Protein AF-A0A0G1KEV3-F1 (afdb_monomer)

Radius of gyration: 29.58 Å; Cα contacts (8 Å, |Δi|>4): 268; chains: 1; bounding box: 40×93×71 Å

Solvent-accessible surface area (backbone atoms only — not comparable to full-atom values): 9506 Å² total; per-residue (Å²): 129,62,73,68,62,56,50,53,54,51,51,53,51,52,52,51,50,51,53,51,48,50,54,51,54,62,72,66,55,84,77,68,87,72,76,84,70,83,81,76,85,65,84,83,67,69,76,86,48,54,23,81,86,68,46,77,42,54,76,57,41,55,62,49,44,24,33,27,72,41,76,58,92,55,30,36,31,28,44,27,47,28,93,73,39,72,24,77,51,74,42,68,34,41,35,36,45,54,97,76,34,45,34,39,36,48,44,76,46,81,47,92,54,99,83,52,72,68,48,76,45,76,45,85,76,46,58,78,88,68,65,54,66,70,42,42,31,40,39,29,41,66,55,76,39,51,55,86,72,61,58,60,51,47,36,36,31,38,36,42,58,65,131

Foldseek 3Di:
DPPVVVVVVVVVVVVVCVVVVVVVVVVPPPPDDDDDDPCPDDPPPPPQDAFPVRHGQDQWDFKFKFFFADQDDQWTWTFGQSVRDSDNGTAIAIEGHDPQEFEWEWDFDPDPDDDDDTDTDIPRDDDSVVDDGGWIKMFGFPDTDRPPPHRYTYGNYIYTDDD

Structure (mmCIF, N/CA/C/O backbone):
data_AF-A0A0G1KEV3-F1
#
_entry.id   AF-A0A0G1KEV3-F1
#
loop_
_atom_site.group_PDB
_atom_site.id
_atom_site.type_symbol
_atom_site.label_atom_id
_atom_site.label_alt_id
_atom_site.label_comp_id
_atom_site.label_asym_id
_atom_site.label_entity_id
_atom_site.label_seq_id
_atom_site.pdbx_PDB_ins_code
_atom_site.Cartn_x
_atom_site.Cartn_y
_atom_site.Cartn_z
_atom_site.occupancy
_atom_site.B_iso_or_equiv
_atom_site.auth_seq_id
_atom_site.auth_comp_id
_atom_site.auth_asym_id
_atom_site.auth_atom_id
_atom_site.pdbx_PDB_model_num
ATOM 1 N N . MET A 1 1 ? -24.199 62.504 -23.467 1.00 54.03 1 MET A N 1
ATOM 2 C CA . MET A 1 1 ? -22.773 62.180 -23.712 1.00 54.03 1 MET A CA 1
ATOM 3 C C . MET A 1 1 ? -22.307 62.889 -24.979 1.00 54.03 1 MET A C 1
ATOM 5 O O . MET A 1 1 ? -23.025 62.862 -25.971 1.00 54.03 1 MET A O 1
ATOM 9 N N . LYS A 1 2 ? -21.168 63.598 -24.941 1.00 59.25 2 LYS A N 1
ATOM 10 C CA . LYS A 1 2 ? -20.648 64.366 -26.092 1.00 59.25 2 LYS A CA 1
ATOM 11 C C . LYS A 1 2 ? -20.375 63.391 -27.248 1.00 59.25 2 LYS A C 1
ATOM 13 O O . LYS A 1 2 ? -19.719 62.385 -27.009 1.00 59.25 2 LYS A O 1
ATOM 18 N N . LYS A 1 3 ? -20.839 63.676 -28.476 1.00 56.50 3 LYS A N 1
ATOM 19 C CA . LYS A 1 3 ? -20.746 62.782 -29.661 1.00 56.50 3 LYS A CA 1
ATOM 20 C C . LYS A 1 3 ? -19.361 62.125 -29.849 1.00 56.50 3 LYS A C 1
ATOM 22 O O . LYS A 1 3 ? -19.277 60.981 -30.269 1.00 56.50 3 LYS A O 1
ATOM 27 N N . LYS A 1 4 ? -18.287 62.815 -29.447 1.00 59.91 4 LYS A N 1
ATOM 28 C CA . LYS A 1 4 ? -16.899 62.318 -29.463 1.00 59.91 4 LYS A CA 1
ATOM 29 C C . LYS A 1 4 ? -16.650 61.117 -28.530 1.00 59.91 4 LYS A C 1
ATOM 31 O O . LYS A 1 4 ? -15.936 60.203 -28.913 1.00 59.91 4 LYS A O 1
ATOM 36 N N . ALA A 1 5 ? -17.262 61.085 -27.345 1.00 65.25 5 ALA A N 1
ATOM 37 C CA . ALA A 1 5 ? -17.121 59.980 -26.391 1.00 65.25 5 ALA A CA 1
ATOM 38 C C . ALA A 1 5 ? -17.844 58.708 -26.865 1.00 65.25 5 ALA A C 1
ATOM 40 O O . ALA A 1 5 ? -17.345 57.608 -26.659 1.00 65.25 5 ALA A O 1
ATOM 41 N N . LEU A 1 6 ? -18.978 58.869 -27.558 1.00 66.88 6 LEU A N 1
ATOM 42 C CA . LEU A 1 6 ? -19.709 57.752 -28.162 1.00 66.88 6 LEU A CA 1
ATOM 43 C C . LEU A 1 6 ? -18.885 57.091 -29.277 1.00 66.88 6 LEU A C 1
ATOM 45 O O . LEU A 1 6 ? -18.820 55.871 -29.339 1.00 66.88 6 LEU A O 1
ATOM 49 N N . ILE A 1 7 ? -18.216 57.894 -30.112 1.00 74.31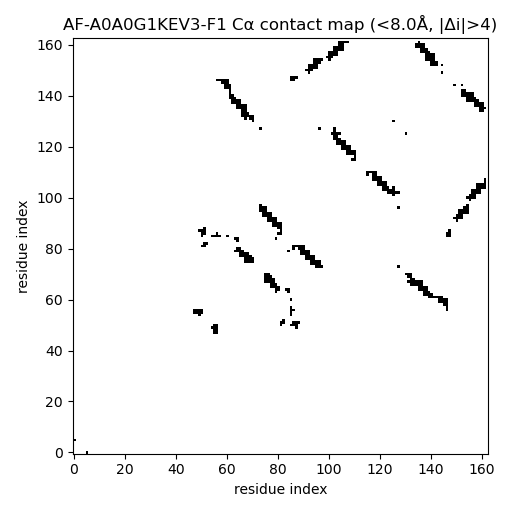 7 ILE A N 1
ATOM 50 C CA . ILE A 1 7 ? -17.369 57.399 -31.208 1.00 74.31 7 ILE A CA 1
ATOM 51 C C . ILE A 1 7 ? -16.167 56.620 -30.663 1.00 74.31 7 ILE A C 1
ATOM 53 O O . ILE A 1 7 ? -15.892 55.526 -31.140 1.00 74.31 7 ILE A O 1
ATOM 57 N N . ILE A 1 8 ? -15.486 57.141 -29.636 1.00 71.50 8 ILE A N 1
ATOM 58 C CA . ILE A 1 8 ? -14.333 56.456 -29.026 1.00 71.50 8 ILE A CA 1
ATOM 59 C C . ILE A 1 8 ? -14.760 55.109 -28.432 1.00 71.50 8 ILE A C 1
ATOM 61 O O . ILE A 1 8 ? -14.097 54.101 -28.657 1.00 71.50 8 ILE A O 1
ATOM 65 N N . PHE A 1 9 ? -15.897 55.070 -27.733 1.00 73.06 9 PHE A N 1
ATOM 66 C CA . PHE A 1 9 ? -16.424 53.833 -27.161 1.00 73.06 9 PHE A CA 1
ATOM 67 C C . PHE A 1 9 ? -16.763 52.789 -28.240 1.00 73.06 9 PHE A C 1
ATOM 69 O O . PHE A 1 9 ? -16.444 51.612 -28.090 1.00 73.06 9 PHE A O 1
ATOM 76 N N . LEU A 1 10 ? -17.330 53.230 -29.368 1.00 76.00 10 LEU A N 1
ATOM 77 C CA . LEU A 1 10 ? -17.658 52.366 -30.506 1.00 76.00 10 LEU A CA 1
ATOM 78 C C . LEU A 1 10 ? -16.404 51.790 -31.179 1.00 76.00 10 LEU A C 1
ATOM 80 O O . LEU A 1 10 ? -16.370 50.605 -31.498 1.00 76.00 10 LEU A O 1
ATOM 84 N N . VAL A 1 11 ? -15.351 52.599 -31.336 1.00 77.88 11 VAL A N 1
ATOM 85 C CA . VAL A 1 11 ? -14.069 52.143 -31.899 1.00 77.88 11 VAL A CA 1
ATOM 86 C C . VAL A 1 11 ? -13.414 51.095 -30.996 1.00 77.88 11 VAL A C 1
ATOM 88 O O . VAL A 1 11 ? -12.945 50.077 -31.496 1.00 77.88 11 VAL A O 1
ATOM 91 N N . VAL A 1 12 ? -13.431 51.287 -29.672 1.00 76.44 12 VAL A N 1
ATOM 92 C CA . VAL A 1 12 ? -12.856 50.318 -28.721 1.00 76.44 12 VAL A CA 1
ATOM 93 C C . VAL A 1 12 ? -13.586 48.972 -28.777 1.00 76.44 12 VAL A C 1
ATOM 95 O O . VAL A 1 12 ? -12.935 47.929 -28.789 1.00 76.44 12 VAL A O 1
ATOM 98 N N . ILE A 1 13 ? -14.919 48.977 -28.886 1.00 78.50 13 ILE A N 1
ATOM 99 C CA . ILE A 1 13 ? -15.708 47.745 -29.036 1.00 78.50 13 ILE A CA 1
ATOM 100 C C . ILE A 1 13 ? -15.380 47.034 -30.352 1.00 78.50 13 ILE A C 1
ATOM 102 O O . ILE A 1 13 ? -15.196 45.820 -30.355 1.00 78.50 13 ILE A O 1
ATOM 106 N N . ILE A 1 14 ? -15.256 47.769 -31.462 1.00 79.81 14 ILE A N 1
ATOM 107 C CA . ILE A 1 14 ? -14.910 47.179 -32.763 1.00 79.81 14 ILE A CA 1
ATOM 108 C C . ILE A 1 14 ? -13.513 46.546 -32.718 1.00 79.81 14 ILE A C 1
ATOM 110 O O . ILE A 1 14 ? -13.339 45.427 -33.190 1.00 79.81 14 ILE A O 1
ATOM 114 N N . VAL A 1 15 ? -12.531 47.207 -32.099 1.00 75.56 15 VAL A N 1
ATOM 115 C CA . VAL A 1 15 ? -11.176 46.651 -31.942 1.00 75.56 15 VAL A CA 1
ATOM 116 C C . VAL A 1 15 ? -11.187 45.405 -31.050 1.00 75.56 15 VAL A C 1
ATOM 118 O O . VAL A 1 15 ? -10.530 44.420 -31.383 1.00 75.56 15 VAL A O 1
ATOM 121 N N . ALA A 1 16 ? -11.971 45.396 -29.968 1.00 73.94 16 ALA A N 1
ATOM 122 C CA . ALA A 1 16 ? -12.118 44.226 -29.100 1.00 73.94 16 ALA A CA 1
ATOM 123 C C . ALA A 1 16 ? -12.805 43.045 -29.812 1.00 73.94 16 ALA A C 1
ATOM 125 O O . ALA A 1 16 ? -12.380 41.903 -29.646 1.00 73.94 16 ALA A O 1
ATOM 126 N N . LEU A 1 17 ? -13.817 43.308 -30.649 1.00 75.56 17 LEU A N 1
ATOM 127 C CA . LEU A 1 17 ? -14.491 42.287 -31.458 1.00 75.56 17 LEU A CA 1
ATOM 128 C C . LEU A 1 17 ? -13.590 41.740 -32.571 1.00 75.56 17 LEU A C 1
ATOM 130 O O . LEU A 1 17 ? -13.593 40.536 -32.811 1.00 75.56 17 LEU A O 1
ATOM 134 N N . LEU A 1 18 ? -12.782 42.587 -33.216 1.00 74.19 18 LEU A N 1
ATOM 135 C CA . LEU A 1 18 ? -11.813 42.152 -34.225 1.00 74.19 18 LEU A CA 1
ATOM 136 C C . LEU A 1 18 ? -10.676 41.331 -33.600 1.00 74.19 18 LEU A C 1
ATOM 138 O O . LEU A 1 18 ? -10.311 40.295 -34.147 1.00 74.19 18 LEU A O 1
ATOM 142 N N . ALA A 1 19 ? -10.154 41.738 -32.439 1.00 68.12 19 ALA A N 1
ATOM 143 C CA . ALA A 1 19 ? -9.123 40.987 -31.721 1.00 68.12 19 ALA A CA 1
ATOM 144 C C . ALA A 1 19 ? -9.655 39.651 -31.173 1.00 68.12 19 ALA A C 1
ATOM 146 O O . ALA A 1 19 ? -9.006 38.617 -31.331 1.00 68.12 19 ALA A O 1
ATOM 147 N N . GLY A 1 20 ? -10.859 39.650 -30.588 1.00 65.12 20 GLY A N 1
ATOM 148 C CA . GLY A 1 20 ? -11.528 38.439 -30.109 1.00 65.12 20 GLY A CA 1
ATOM 149 C C . GLY A 1 20 ? -11.893 37.480 -31.244 1.00 65.12 20 GLY A C 1
ATOM 150 O O . GLY A 1 20 ? -11.636 36.283 -31.142 1.00 65.12 20 GLY A O 1
ATOM 151 N N . GLY A 1 21 ? -12.407 38.008 -32.359 1.00 68.50 21 GLY A N 1
ATOM 152 C CA . GLY A 1 21 ? -12.711 37.235 -33.563 1.00 68.50 21 GLY A CA 1
ATOM 153 C C . GLY A 1 21 ? -11.463 36.650 -34.226 1.00 68.50 21 GLY A C 1
ATOM 154 O O . GLY A 1 21 ? -11.474 35.489 -34.624 1.00 68.50 21 GLY A O 1
ATOM 155 N N . TYR A 1 22 ? -10.359 37.402 -34.280 1.00 68.00 22 TYR A N 1
ATOM 156 C CA . TYR A 1 22 ? -9.085 36.907 -34.811 1.00 68.00 22 TYR A CA 1
ATOM 157 C C . TYR A 1 22 ? -8.481 35.804 -33.929 1.00 68.00 22 TYR A C 1
ATOM 159 O O . TYR A 1 22 ? -7.969 34.811 -34.446 1.00 68.00 22 TYR A O 1
ATOM 167 N N . TRP A 1 23 ? -8.584 35.930 -32.600 1.00 64.12 23 TRP A N 1
ATOM 168 C CA . TRP A 1 23 ? -8.097 34.908 -31.671 1.00 64.12 23 TRP A CA 1
ATOM 169 C C . TRP A 1 23 ? -8.937 33.622 -31.727 1.00 64.12 23 TRP A C 1
ATOM 171 O O . TRP A 1 23 ? -8.380 32.524 -31.713 1.00 64.12 23 TRP A O 1
ATOM 181 N N . PHE A 1 24 ? -10.260 33.751 -31.871 1.00 61.50 24 PHE A N 1
ATOM 182 C CA . PHE A 1 24 ? -11.177 32.621 -32.039 1.00 61.50 24 PHE A CA 1
ATOM 183 C C . PHE A 1 24 ? -10.970 31.911 -33.387 1.00 61.50 24 PHE A C 1
ATOM 185 O O . PHE A 1 24 ? -10.810 30.694 -33.424 1.00 61.50 24 PHE A O 1
ATOM 192 N N . TRP A 1 25 ? -10.843 32.666 -34.485 1.00 61.56 25 TRP A N 1
ATOM 193 C CA . TRP A 1 25 ? -10.597 32.101 -35.816 1.00 61.56 25 TRP A CA 1
ATOM 194 C C . TRP A 1 25 ? -9.220 31.433 -35.943 1.00 61.56 25 TRP A C 1
ATOM 196 O O . TRP A 1 25 ? -9.076 30.459 -36.677 1.00 61.56 25 TRP A O 1
ATOM 206 N N . TRP A 1 26 ? -8.199 31.905 -35.217 1.00 58.44 26 TRP A N 1
ATOM 207 C CA . TRP A 1 26 ? -6.898 31.229 -35.178 1.00 58.44 26 TRP A CA 1
ATOM 208 C C . TRP A 1 26 ? -6.930 29.923 -34.372 1.00 58.44 26 TRP A C 1
ATOM 210 O O . TRP A 1 26 ? -6.277 28.960 -34.768 1.00 58.44 26 TRP A O 1
ATOM 220 N N . ARG A 1 27 ? -7.724 29.854 -33.294 1.00 56.56 27 ARG A N 1
ATOM 221 C CA . ARG A 1 27 ? -7.907 28.627 -32.500 1.00 56.56 27 ARG A CA 1
ATOM 222 C C . ARG A 1 27 ? -8.647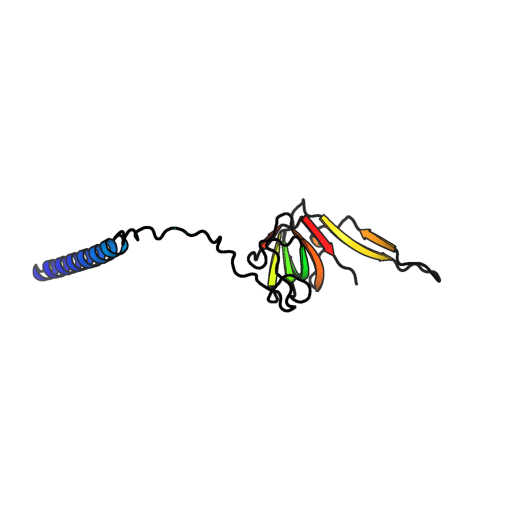 27.532 -33.272 1.00 56.56 27 ARG A C 1
ATOM 224 O O . ARG A 1 27 ? -8.379 26.357 -33.046 1.00 56.56 27 ARG A O 1
ATOM 231 N N . GLU A 1 28 ? -9.559 27.917 -34.161 1.00 55.69 28 GLU A N 1
ATOM 232 C CA . GLU A 1 28 ? -10.409 26.986 -34.911 1.00 55.69 28 GLU A CA 1
ATOM 233 C C . GLU A 1 28 ? -9.931 26.697 -36.335 1.00 55.69 28 GLU A C 1
ATOM 235 O O . GLU A 1 28 ? -10.636 26.007 -37.069 1.00 55.69 28 GLU A O 1
ATOM 240 N N . ARG A 1 29 ? -8.740 27.154 -36.757 1.00 54.31 29 ARG A N 1
ATOM 241 C CA . ARG A 1 29 ? -8.185 26.664 -38.025 1.00 54.31 29 ARG A CA 1
ATOM 242 C C . ARG A 1 29 ? -7.942 25.155 -37.892 1.00 54.31 29 ARG A C 1
ATOM 244 O O . ARG A 1 29 ? -7.077 24.771 -37.103 1.00 54.31 29 ARG A O 1
ATOM 251 N N . PRO A 1 30 ? -8.627 24.301 -38.675 1.00 53.38 30 PRO A N 1
ATOM 252 C CA . PRO A 1 30 ? -8.264 22.900 -38.803 1.00 53.38 30 PRO A CA 1
ATOM 253 C C . PRO A 1 30 ? -6.946 22.887 -39.576 1.00 53.38 30 PRO A C 1
ATOM 255 O O . PRO A 1 30 ? -6.902 22.998 -40.802 1.00 53.38 30 PRO A O 1
ATOM 258 N N . GLY A 1 31 ? -5.846 22.915 -38.833 1.00 49.19 31 GLY A N 1
ATOM 259 C CA . GLY A 1 31 ? -4.510 22.880 -39.391 1.00 49.19 31 GLY A CA 1
ATOM 260 C C . GLY A 1 31 ? -4.214 21.480 -39.902 1.00 49.19 31 GLY A C 1
ATOM 261 O O . GLY A 1 31 ? -3.888 20.612 -39.107 1.00 49.19 31 GLY A O 1
ATOM 262 N N . GLN A 1 32 ? -4.327 21.322 -41.222 1.00 47.56 32 GLN A N 1
ATOM 263 C CA . GLN A 1 32 ? -3.643 20.337 -42.065 1.00 47.56 32 GLN A CA 1
ATOM 264 C C . GLN A 1 32 ? -3.778 18.865 -41.655 1.00 47.56 32 GLN A C 1
ATOM 266 O O . GLN A 1 32 ? -3.035 18.353 -40.822 1.00 47.56 32 GLN A O 1
ATOM 271 N N . GLU A 1 33 ? -4.641 18.152 -42.383 1.00 49.97 33 GLU A N 1
ATOM 272 C CA . GLU A 1 33 ? -4.466 16.723 -42.641 1.00 49.97 33 GLU A CA 1
ATOM 273 C C . GLU A 1 33 ? -3.032 16.490 -43.144 1.00 49.97 33 GLU A C 1
ATOM 275 O O . GLU A 1 33 ? -2.675 16.839 -44.272 1.00 49.97 33 GLU A O 1
ATOM 280 N N . ALA A 1 34 ? -2.181 15.942 -42.278 1.00 50.94 34 ALA A N 1
ATOM 281 C CA . ALA A 1 34 ? -0.914 15.374 -42.694 1.00 50.94 34 ALA A CA 1
ATOM 282 C C . ALA A 1 34 ? -1.225 14.226 -43.664 1.00 50.94 34 ALA A C 1
ATOM 284 O O . ALA A 1 34 ? -1.997 13.326 -43.334 1.00 50.94 34 ALA A O 1
ATOM 285 N N . SER A 1 35 ? -0.652 14.261 -44.869 1.00 54.62 35 SER A N 1
ATOM 286 C CA . SER A 1 35 ? -0.726 13.130 -45.796 1.00 54.62 35 SER A CA 1
ATOM 287 C C . SER A 1 35 ? -0.275 11.844 -45.085 1.00 54.62 35 SER A C 1
ATOM 289 O O . SER A 1 35 ? 0.687 11.897 -44.312 1.00 54.62 35 SER A O 1
ATOM 291 N N . PRO A 1 36 ? -0.936 10.696 -45.319 1.00 46.69 36 PRO A N 1
ATOM 292 C CA . PRO A 1 36 ? -0.654 9.477 -44.578 1.00 46.69 36 PRO A CA 1
ATOM 293 C C . PRO A 1 36 ? 0.747 8.977 -44.936 1.00 46.69 36 PRO A C 1
ATOM 295 O O . PRO A 1 36 ? 0.991 8.473 -46.033 1.00 46.69 36 PRO A O 1
ATOM 298 N N . VAL A 1 37 ? 1.682 9.120 -43.998 1.00 58.41 37 VAL A N 1
ATOM 299 C CA . VAL A 1 37 ? 2.888 8.291 -43.972 1.00 58.41 37 VAL A CA 1
ATOM 300 C C . VAL A 1 37 ? 2.393 6.859 -43.756 1.00 58.41 37 VAL A C 1
ATOM 302 O O . VAL A 1 37 ? 1.579 6.661 -42.852 1.00 58.41 37 VAL A O 1
ATOM 305 N N . PRO A 1 38 ? 2.800 5.864 -44.566 1.00 48.31 38 PRO A N 1
ATOM 306 C CA . PRO A 1 38 ? 2.381 4.490 -44.336 1.00 48.31 38 PRO A CA 1
ATOM 307 C C . PRO A 1 38 ? 2.766 4.092 -42.910 1.00 48.31 38 PRO A C 1
ATOM 309 O O . PRO A 1 38 ? 3.938 4.138 -42.535 1.00 48.31 38 PRO A O 1
ATOM 312 N N . GLU A 1 39 ? 1.748 3.753 -42.122 1.00 58.69 39 GLU A N 1
ATOM 313 C CA . GLU A 1 39 ? 1.843 3.251 -40.758 1.00 58.69 39 GLU A CA 1
ATOM 314 C C . GLU A 1 39 ? 2.556 1.892 -40.803 1.00 58.69 39 GLU A C 1
ATOM 316 O O . GLU A 1 39 ? 1.947 0.826 -40.874 1.00 58.69 39 GLU A O 1
ATOM 321 N N . VAL A 1 40 ? 3.890 1.926 -40.844 1.00 55.38 40 VAL A N 1
ATOM 322 C CA . VAL A 1 40 ? 4.709 0.752 -40.559 1.00 55.38 40 VAL A CA 1
ATOM 323 C C . VAL A 1 40 ? 4.569 0.526 -39.066 1.00 55.38 40 VAL A C 1
ATOM 325 O O . VAL A 1 40 ? 5.163 1.231 -38.254 1.00 55.38 40 VAL A O 1
ATOM 328 N N . GLY A 1 41 ? 3.696 -0.421 -38.732 1.00 53.59 41 GLY A N 1
ATOM 329 C CA . GLY A 1 41 ? 3.347 -0.770 -37.371 1.00 53.59 41 GLY A CA 1
ATOM 330 C C . GLY A 1 41 ? 4.581 -0.966 -36.503 1.00 53.59 41 GLY A C 1
ATOM 331 O O . GLY A 1 41 ? 5.356 -1.903 -36.679 1.00 53.59 41 GLY A O 1
ATOM 332 N N . THR A 1 42 ? 4.697 -0.125 -35.490 1.00 51.66 42 THR A N 1
ATOM 333 C CA . THR A 1 42 ? 5.308 -0.528 -34.236 1.00 51.66 42 THR A CA 1
ATOM 334 C C . THR A 1 42 ? 4.284 -0.224 -33.161 1.00 51.66 42 THR A C 1
ATOM 336 O O . THR A 1 42 ? 3.934 0.948 -33.012 1.00 51.66 42 THR A O 1
ATOM 339 N N . PRO A 1 43 ? 3.774 -1.216 -32.406 1.00 48.56 43 PRO A N 1
ATOM 340 C CA . PRO A 1 43 ? 3.152 -0.882 -31.140 1.00 48.56 43 PRO A CA 1
ATOM 341 C C . PRO A 1 43 ? 4.228 -0.126 -30.367 1.00 48.56 43 PRO A C 1
ATOM 343 O O . PRO A 1 43 ? 5.292 -0.691 -30.093 1.00 48.56 43 PRO A O 1
ATOM 346 N N . GLU A 1 44 ? 3.996 1.161 -30.100 1.00 46.91 44 GLU A N 1
ATOM 347 C CA . GLU A 1 44 ? 4.840 1.964 -29.225 1.00 46.91 44 GLU A CA 1
ATOM 348 C C . GLU A 1 44 ? 4.739 1.330 -27.839 1.00 46.91 44 GLU A C 1
ATOM 350 O O . GLU A 1 44 ? 3.909 1.651 -26.989 1.00 46.91 44 GLU A O 1
ATOM 355 N N . THR A 1 45 ? 5.544 0.293 -27.662 1.00 53.94 45 THR A N 1
ATOM 356 C CA . THR A 1 45 ? 5.722 -0.411 -26.416 1.00 53.94 45 THR A CA 1
ATOM 357 C C . THR A 1 45 ? 6.495 0.591 -25.593 1.00 53.94 45 THR A C 1
ATOM 359 O O . THR A 1 45 ? 7.701 0.735 -25.791 1.00 53.94 45 THR A O 1
ATOM 362 N N . ALA A 1 46 ? 5.784 1.365 -24.765 1.00 55.72 46 ALA A N 1
ATOM 363 C CA . ALA A 1 46 ? 6.392 2.321 -23.849 1.00 55.72 46 ALA A CA 1
ATOM 364 C C . ALA A 1 46 ? 7.680 1.703 -23.277 1.00 55.72 46 ALA A C 1
ATOM 366 O O . ALA A 1 46 ? 7.643 0.525 -22.892 1.00 55.72 46 ALA A O 1
ATOM 367 N N . PRO A 1 47 ? 8.811 2.436 -23.269 1.00 57.59 47 PRO A N 1
ATOM 368 C CA . PRO A 1 47 ? 10.106 1.855 -22.953 1.00 57.59 47 PRO A CA 1
ATOM 369 C C . PRO A 1 47 ? 10.002 1.081 -21.644 1.00 57.59 47 PRO A C 1
ATOM 371 O O . PRO A 1 47 ? 9.441 1.585 -20.664 1.00 57.59 47 PRO A O 1
ATOM 374 N N . ALA A 1 48 ? 10.486 -0.165 -21.660 1.00 60.34 48 ALA A N 1
ATOM 375 C CA . ALA A 1 48 ? 10.464 -1.022 -20.486 1.00 60.34 48 ALA A CA 1
ATOM 376 C C . ALA A 1 48 ? 11.083 -0.248 -19.317 1.00 60.34 48 ALA A C 1
ATOM 378 O O . ALA A 1 48 ? 12.235 0.182 -19.384 1.00 60.34 48 ALA A O 1
ATOM 379 N N . ARG A 1 49 ? 10.286 -0.012 -18.274 1.00 72.12 49 ARG A N 1
ATOM 380 C CA . ARG A 1 49 ? 10.757 0.654 -17.062 1.00 72.12 49 ARG A CA 1
ATOM 381 C C . ARG A 1 49 ? 11.415 -0.393 -16.177 1.00 72.12 49 ARG A C 1
ATOM 383 O O . ARG A 1 49 ? 10.911 -1.510 -16.069 1.00 72.12 49 ARG A O 1
ATOM 390 N N . TYR A 1 50 ? 12.520 -0.024 -15.548 1.00 79.25 50 TYR A N 1
ATOM 391 C CA . TYR A 1 50 ? 13.262 -0.897 -14.647 1.00 79.25 50 TYR A CA 1
ATOM 392 C C . TYR A 1 50 ? 13.251 -0.312 -13.236 1.00 79.25 50 TYR A C 1
ATOM 394 O O . TYR A 1 50 ? 13.222 0.907 -13.068 1.00 79.25 50 TYR A O 1
ATOM 402 N N . THR A 1 51 ? 13.233 -1.177 -12.227 1.00 76.44 51 THR A N 1
ATOM 403 C CA . THR A 1 51 ? 13.403 -0.792 -10.822 1.00 76.44 51 THR A CA 1
ATOM 404 C C . THR A 1 51 ? 14.827 -0.293 -10.577 1.00 76.44 51 THR A C 1
ATOM 406 O O . THR A 1 51 ? 15.727 -0.496 -11.394 1.00 76.44 51 THR A O 1
ATOM 409 N N . ILE A 1 52 ? 15.069 0.283 -9.396 1.00 73.62 52 ILE A N 1
ATOM 410 C CA . ILE A 1 52 ? 16.420 0.666 -8.945 1.00 73.62 52 ILE A CA 1
ATOM 411 C C . ILE A 1 52 ? 17.403 -0.519 -8.883 1.00 73.62 52 ILE A C 1
ATOM 413 O O . ILE A 1 52 ? 18.612 -0.323 -8.908 1.00 73.62 52 ILE A O 1
ATOM 417 N N . THR A 1 53 ? 16.883 -1.748 -8.814 1.00 75.25 53 THR A N 1
ATOM 418 C CA . THR A 1 53 ? 17.649 -3.002 -8.800 1.00 75.25 53 THR A CA 1
ATOM 419 C C . THR A 1 53 ? 17.848 -3.604 -10.196 1.00 75.25 53 THR A C 1
ATOM 421 O O . THR A 1 53 ? 18.421 -4.682 -10.316 1.00 75.25 53 THR A O 1
ATOM 424 N N . GLY A 1 54 ? 17.375 -2.937 -11.255 1.00 75.81 54 GLY A N 1
ATOM 425 C CA . GLY A 1 54 ? 17.483 -3.410 -12.638 1.00 75.81 54 GLY A CA 1
ATOM 426 C C . GLY A 1 54 ? 16.435 -4.453 -13.042 1.00 75.81 54 GLY A C 1
ATOM 427 O O . GLY A 1 54 ? 16.545 -5.043 -14.115 1.00 75.81 54 GLY A O 1
ATOM 428 N N . LEU A 1 55 ? 15.401 -4.687 -12.226 1.00 80.94 55 LEU A N 1
ATOM 429 C CA . LEU A 1 55 ? 14.310 -5.604 -12.566 1.00 80.94 55 LEU A CA 1
ATOM 430 C C . LEU A 1 55 ? 13.301 -4.918 -13.481 1.00 80.94 55 LEU A C 1
ATOM 432 O O . LEU A 1 55 ? 12.921 -3.771 -13.253 1.00 80.94 55 LEU A O 1
ATOM 436 N N . LYS A 1 56 ? 12.820 -5.630 -14.501 1.00 82.06 56 LYS A N 1
ATOM 437 C CA . LYS A 1 56 ? 11.753 -5.124 -15.370 1.00 82.06 56 LYS A CA 1
ATOM 438 C C . LYS A 1 56 ? 10.480 -4.914 -14.545 1.00 82.06 56 LYS A C 1
ATOM 440 O O . LYS A 1 56 ? 9.977 -5.855 -13.935 1.00 82.06 56 LYS A O 1
ATOM 445 N N . ILE A 1 57 ? 9.948 -3.694 -14.554 1.00 82.44 57 ILE A N 1
ATOM 446 C CA . ILE A 1 57 ? 8.668 -3.371 -13.920 1.00 82.44 57 ILE A CA 1
ATOM 447 C C . ILE A 1 57 ? 7.558 -4.000 -14.774 1.00 82.44 57 ILE A C 1
ATOM 449 O O . ILE A 1 57 ? 7.466 -3.696 -15.970 1.00 82.44 57 ILE A O 1
ATOM 453 N N . PRO A 1 58 ? 6.730 -4.894 -14.209 1.00 80.88 58 PRO A N 1
ATOM 454 C CA . PRO A 1 58 ? 5.641 -5.507 -14.947 1.00 80.88 58 PRO A CA 1
ATOM 455 C C . PRO A 1 58 ? 4.554 -4.471 -15.253 1.00 80.88 58 PRO A C 1
ATOM 457 O O . PRO A 1 58 ? 4.364 -3.496 -14.526 1.00 80.88 58 PRO A O 1
ATOM 460 N N . HIS A 1 59 ? 3.797 -4.704 -16.326 1.00 77.44 59 HIS A N 1
ATOM 461 C CA . HIS A 1 59 ? 2.660 -3.847 -16.683 1.00 77.44 59 HIS A CA 1
ATOM 462 C C . HIS A 1 59 ? 1.572 -3.829 -15.602 1.00 77.44 59 HIS A C 1
ATOM 464 O O . HIS A 1 59 ? 0.806 -2.871 -15.517 1.00 77.44 59 HIS A O 1
ATOM 470 N N . GLN A 1 60 ? 1.492 -4.899 -14.811 1.00 81.69 60 GLN A N 1
ATOM 471 C CA . GLN A 1 60 ? 0.484 -5.115 -13.784 1.00 81.69 60 GLN A CA 1
ATOM 472 C C . GLN A 1 60 ? 1.169 -5.621 -12.520 1.00 81.69 60 GLN A C 1
ATOM 474 O O . GLN A 1 60 ? 2.026 -6.503 -12.586 1.00 81.69 60 GLN A O 1
ATOM 479 N N . VAL A 1 61 ? 0.795 -5.034 -11.388 1.00 86.19 61 VAL A N 1
ATOM 480 C CA . VAL A 1 61 ? 1.268 -5.421 -10.061 1.00 86.19 61 VAL A CA 1
ATOM 481 C C . VAL A 1 61 ? 0.054 -5.775 -9.211 1.00 86.19 61 VAL A C 1
ATOM 483 O O . VAL A 1 61 ? -0.895 -4.995 -9.129 1.00 86.19 61 VAL A O 1
ATOM 486 N N . ASP A 1 62 ? 0.097 -6.948 -8.582 1.00 87.62 62 ASP A N 1
ATOM 487 C CA . ASP A 1 62 ? -1.017 -7.458 -7.775 1.00 87.62 62 ASP A CA 1
ATOM 488 C C . ASP A 1 62 ? -0.904 -7.065 -6.299 1.00 87.62 62 ASP A C 1
ATOM 490 O O . ASP A 1 62 ? -1.905 -7.052 -5.586 1.00 87.62 62 ASP A O 1
ATOM 494 N N . PHE A 1 63 ? 0.302 -6.752 -5.816 1.00 90.81 63 PHE A N 1
ATOM 495 C CA . PHE A 1 63 ? 0.520 -6.369 -4.426 1.00 90.81 63 PHE A CA 1
ATOM 496 C C . PHE A 1 63 ? 1.684 -5.396 -4.246 1.00 90.81 63 PHE A C 1
ATOM 498 O O . PHE A 1 63 ? 2.647 -5.403 -5.012 1.00 90.81 63 PHE A O 1
ATOM 505 N N . TYR A 1 64 ? 1.609 -4.606 -3.176 1.00 92.12 64 TYR A N 1
ATOM 506 C CA . TYR A 1 64 ? 2.713 -3.778 -2.699 1.00 92.12 64 TYR A CA 1
ATOM 507 C C . TYR A 1 64 ? 2.983 -4.028 -1.217 1.00 92.12 64 TYR A C 1
ATOM 509 O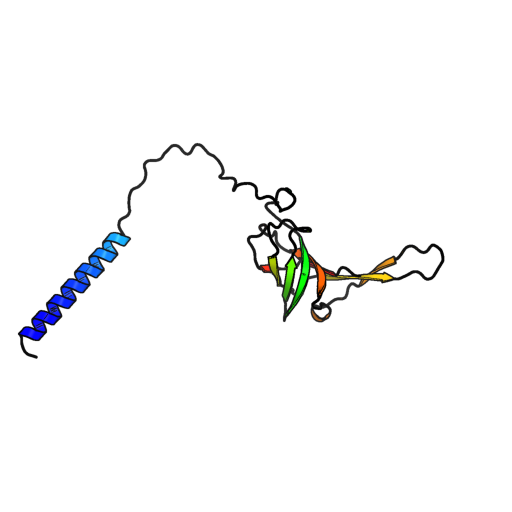 O . TYR A 1 64 ? 2.061 -4.167 -0.410 1.00 92.12 64 TYR A O 1
ATOM 517 N N . ASN A 1 65 ? 4.264 -4.042 -0.866 1.00 93.31 65 ASN A N 1
ATOM 518 C CA . ASN A 1 65 ? 4.751 -4.036 0.505 1.00 93.31 65 ASN A CA 1
ATOM 519 C C . ASN A 1 65 ? 4.970 -2.594 0.958 1.00 93.31 65 ASN A C 1
ATOM 521 O O . ASN A 1 65 ? 5.642 -1.823 0.268 1.00 93.31 65 ASN A O 1
ATOM 525 N N . GLY A 1 66 ? 4.468 -2.230 2.131 1.00 94.44 66 GLY A N 1
ATOM 526 C CA . GLY A 1 66 ? 4.660 -0.885 2.650 1.00 94.44 66 GLY A CA 1
ATOM 527 C C . GLY A 1 66 ? 4.482 -0.770 4.152 1.00 94.44 66 GLY A C 1
ATOM 528 O O . GLY A 1 66 ? 4.073 -1.712 4.827 1.00 94.44 66 GLY A O 1
ATOM 529 N N . ILE A 1 67 ? 4.806 0.410 4.667 1.00 94.69 67 ILE A N 1
ATOM 530 C CA . ILE A 1 67 ? 4.603 0.779 6.069 1.00 94.69 67 ILE A CA 1
ATOM 531 C C . ILE A 1 67 ? 3.388 1.694 6.142 1.00 94.69 67 ILE A C 1
ATOM 533 O O . ILE A 1 67 ? 3.320 2.678 5.406 1.00 94.69 67 ILE A O 1
ATOM 537 N N . ILE A 1 68 ? 2.442 1.406 7.036 1.00 95.31 68 ILE A N 1
ATOM 538 C CA . ILE A 1 68 ? 1.287 2.280 7.261 1.00 95.31 68 ILE A CA 1
ATOM 539 C C . ILE A 1 68 ? 1.776 3.626 7.808 1.00 95.31 68 ILE A C 1
ATOM 541 O O . ILE A 1 68 ? 2.416 3.687 8.858 1.00 95.31 68 ILE A O 1
ATOM 545 N N . ARG A 1 69 ? 1.459 4.713 7.108 1.00 96.38 69 ARG A N 1
ATOM 546 C CA . ARG A 1 69 ? 1.730 6.097 7.525 1.00 96.38 69 ARG A CA 1
ATOM 547 C C . ARG A 1 69 ? 0.493 6.804 8.054 1.00 96.38 69 ARG A C 1
ATOM 549 O O . ARG A 1 69 ? 0.620 7.657 8.922 1.00 96.38 69 ARG A O 1
ATOM 556 N N . GLU A 1 70 ? -0.684 6.406 7.586 1.00 95.12 70 GLU A N 1
ATOM 557 C CA . GLU A 1 70 ? -1.963 6.971 8.011 1.00 95.12 70 GLU A CA 1
ATOM 558 C C . GLU A 1 70 ? -3.050 5.893 8.011 1.00 95.12 70 GLU A C 1
ATOM 560 O O . GLU A 1 70 ? -3.054 5.011 7.148 1.00 95.12 70 GLU A O 1
ATOM 565 N N . VAL A 1 71 ? -3.982 5.989 8.959 1.00 94.25 71 VAL A N 1
ATOM 566 C CA . VAL A 1 71 ? -5.217 5.197 9.007 1.00 94.25 71 VAL A CA 1
ATOM 567 C C . VAL A 1 71 ? -6.378 6.180 9.092 1.00 94.25 71 VAL A C 1
ATOM 569 O O . VAL A 1 71 ? -6.461 6.941 10.053 1.00 94.25 71 VAL A O 1
ATOM 572 N N . GLY A 1 72 ? -7.241 6.180 8.081 1.00 91.56 72 GLY A N 1
ATOM 573 C CA . GLY A 1 72 ? -8.439 7.014 8.026 1.00 91.56 72 GLY A CA 1
ATOM 574 C C . GLY A 1 72 ? -9.709 6.171 7.968 1.00 91.56 72 GLY A C 1
ATOM 575 O O . GLY A 1 72 ? -9.667 4.944 8.041 1.00 91.56 72 GLY A O 1
ATOM 576 N N . GLU A 1 73 ? -10.859 6.819 7.809 1.00 90.56 73 GLU A N 1
ATOM 577 C CA . GLU A 1 73 ? -12.127 6.112 7.621 1.00 90.56 73 GLU A CA 1
ATOM 578 C C . GLU A 1 73 ? -12.186 5.488 6.218 1.00 90.56 73 GLU A C 1
ATOM 580 O O . GLU A 1 73 ? -12.207 6.188 5.207 1.00 90.56 73 GLU A O 1
ATOM 585 N N . GLY A 1 74 ? -12.170 4.154 6.146 1.00 90.81 74 GLY A N 1
ATOM 586 C CA . GLY A 1 74 ? -12.244 3.410 4.882 1.00 90.81 74 GLY A CA 1
ATOM 587 C C . GLY A 1 74 ? -10.964 3.439 4.036 1.00 90.81 74 GLY A C 1
ATOM 588 O O . GLY A 1 74 ? -10.996 3.079 2.858 1.00 90.81 74 GLY A O 1
ATOM 589 N N . TYR A 1 75 ? -9.826 3.873 4.591 1.00 93.75 75 TYR A N 1
ATOM 590 C CA . TYR A 1 75 ? -8.545 3.815 3.886 1.00 93.75 75 TYR A CA 1
ATOM 591 C C . TYR A 1 75 ? -7.332 3.742 4.821 1.00 93.75 75 TYR A C 1
ATOM 593 O O . TYR A 1 75 ? -7.387 4.123 5.989 1.00 93.75 75 TYR A O 1
ATOM 601 N N . ILE A 1 76 ? -6.203 3.314 4.262 1.00 94.75 76 ILE A N 1
ATOM 602 C CA . ILE A 1 76 ? -4.865 3.520 4.831 1.00 94.75 76 ILE A CA 1
ATOM 603 C C . ILE A 1 76 ? -3.961 4.192 3.802 1.00 94.75 76 ILE A C 1
ATOM 605 O O . ILE A 1 76 ? -4.158 4.030 2.599 1.00 94.75 76 ILE A O 1
ATOM 609 N N . ILE A 1 77 ? -2.949 4.921 4.262 1.00 95.38 77 ILE A N 1
ATOM 610 C CA . ILE A 1 77 ? -1.832 5.346 3.412 1.00 95.38 77 ILE A CA 1
ATOM 611 C C . ILE A 1 77 ? -0.630 4.483 3.754 1.00 95.38 77 ILE A C 1
ATOM 613 O O . ILE A 1 77 ? -0.237 4.410 4.919 1.00 95.38 77 ILE A O 1
ATOM 617 N N . ILE A 1 78 ? -0.044 3.843 2.743 1.00 95.06 78 ILE A N 1
ATOM 618 C CA . ILE A 1 78 ? 1.190 3.070 2.890 1.00 95.06 78 ILE A CA 1
ATOM 619 C C . ILE A 1 78 ? 2.338 3.754 2.159 1.00 95.06 78 ILE A C 1
ATOM 621 O O . ILE A 1 78 ? 2.171 4.237 1.041 1.00 95.06 78 ILE A O 1
ATOM 625 N N . GLU A 1 79 ? 3.516 3.746 2.769 1.00 94.75 79 GLU A N 1
ATOM 626 C CA . GLU A 1 79 ? 4.766 4.073 2.093 1.00 94.75 79 GLU A CA 1
ATOM 627 C C . GLU A 1 79 ? 5.401 2.789 1.562 1.00 94.75 79 GLU A C 1
ATOM 629 O O . GLU A 1 79 ? 5.829 1.933 2.339 1.00 94.75 79 GLU A O 1
ATOM 634 N N . ALA A 1 80 ? 5.469 2.657 0.240 1.00 92.69 80 ALA A N 1
ATOM 635 C CA . ALA A 1 80 ? 6.108 1.538 -0.434 1.00 92.69 80 ALA A CA 1
ATOM 636 C C . ALA A 1 80 ? 7.530 1.916 -0.867 1.00 92.69 80 ALA A C 1
ATOM 638 O O . ALA A 1 80 ? 7.738 2.845 -1.652 1.00 92.69 80 ALA A O 1
ATOM 639 N N . ASN A 1 81 ? 8.519 1.174 -0.367 1.00 90.69 81 ASN A N 1
ATOM 640 C CA . ASN A 1 81 ? 9.926 1.380 -0.703 1.00 90.69 81 ASN A CA 1
ATOM 641 C C . ASN A 1 81 ? 10.290 0.652 -2.018 1.00 90.69 81 ASN A C 1
ATOM 643 O O . ASN A 1 81 ? 9.885 -0.502 -2.189 1.00 90.69 81 ASN A O 1
ATOM 647 N N . PRO A 1 82 ? 11.067 1.266 -2.929 1.00 87.81 82 PRO A N 1
ATOM 648 C CA . PRO A 1 82 ? 11.456 0.654 -4.201 1.00 87.81 82 PRO A CA 1
ATOM 649 C C . PRO A 1 82 ? 12.343 -0.589 -4.063 1.00 87.81 82 PRO A C 1
ATOM 651 O O . PRO A 1 82 ? 12.360 -1.409 -4.971 1.00 87.81 82 PRO A O 1
ATOM 654 N N . SER A 1 83 ? 13.040 -0.784 -2.941 1.00 86.75 83 SER A N 1
ATOM 655 C CA . SER A 1 83 ? 13.884 -1.968 -2.726 1.00 86.75 83 SER A CA 1
ATOM 656 C C . SER A 1 83 ? 13.088 -3.274 -2.629 1.00 86.75 83 SER A C 1
ATOM 658 O O . SER A 1 83 ? 13.617 -4.332 -2.949 1.00 86.75 83 SER A O 1
ATOM 660 N N . ASN A 1 84 ? 11.815 -3.202 -2.219 1.00 85.06 84 ASN A N 1
ATOM 661 C CA . ASN A 1 84 ? 10.964 -4.372 -1.960 1.00 85.06 84 ASN A CA 1
ATOM 662 C C . ASN A 1 84 ? 9.722 -4.415 -2.869 1.00 85.06 84 ASN A C 1
ATOM 664 O O . ASN A 1 84 ? 8.775 -5.152 -2.588 1.00 85.06 84 ASN A O 1
ATOM 668 N N . ASN A 1 85 ? 9.694 -3.582 -3.914 1.00 86.88 85 ASN A N 1
ATOM 669 C CA . ASN A 1 85 ? 8.545 -3.384 -4.793 1.00 86.88 85 ASN A CA 1
ATOM 670 C C . ASN A 1 85 ? 8.989 -3.066 -6.225 1.00 86.88 85 ASN A C 1
ATOM 672 O O . ASN A 1 85 ? 10.109 -2.623 -6.462 1.00 86.88 85 ASN A O 1
ATOM 676 N N . TYR A 1 86 ? 8.077 -3.196 -7.189 1.00 86.25 86 TYR A N 1
ATOM 677 C CA . TYR A 1 86 ? 8.319 -2.802 -8.582 1.00 86.25 86 TYR A CA 1
ATOM 678 C C . TYR A 1 86 ? 8.195 -1.281 -8.797 1.00 86.25 86 TYR A C 1
ATOM 680 O O . TYR A 1 86 ? 7.384 -0.818 -9.598 1.00 86.25 86 TYR A O 1
ATOM 688 N N . LEU A 1 87 ? 8.980 -0.492 -8.054 1.00 84.06 87 LEU A N 1
ATOM 689 C CA . LEU A 1 87 ? 8.950 0.974 -8.071 1.00 84.06 87 LEU A CA 1
ATOM 690 C C . LEU A 1 87 ? 10.330 1.563 -8.380 1.00 84.06 87 LEU A C 1
ATOM 692 O O . LEU A 1 87 ? 11.369 0.964 -8.103 1.00 84.06 87 LEU A O 1
ATOM 696 N N . THR A 1 88 ? 10.337 2.772 -8.934 1.00 84.50 88 THR A N 1
ATOM 697 C CA . THR A 1 88 ? 11.562 3.546 -9.202 1.00 84.50 88 THR A CA 1
ATOM 698 C C . THR A 1 88 ? 11.943 4.474 -8.049 1.00 84.50 88 THR A C 1
ATOM 700 O O . THR A 1 88 ? 13.084 4.911 -7.965 1.00 84.50 88 THR A O 1
ATOM 703 N N . SER A 1 89 ? 11.000 4.784 -7.160 1.00 86.12 89 SER A N 1
ATOM 704 C CA . SER A 1 89 ? 11.192 5.645 -5.992 1.00 86.12 89 SER A CA 1
ATOM 705 C C . SER A 1 89 ? 10.207 5.273 -4.888 1.00 86.12 89 SER A C 1
ATOM 707 O O . SER A 1 89 ? 9.214 4.581 -5.136 1.00 86.12 89 SER A O 1
ATOM 709 N N . ALA A 1 90 ? 10.466 5.745 -3.665 1.00 89.38 90 ALA A N 1
ATOM 710 C CA . ALA A 1 90 ? 9.504 5.616 -2.574 1.00 89.38 90 ALA A CA 1
ATOM 711 C C . ALA A 1 90 ? 8.185 6.288 -2.976 1.00 89.38 90 ALA A C 1
ATOM 713 O O . ALA A 1 90 ? 8.194 7.387 -3.533 1.00 89.38 90 ALA A O 1
ATOM 714 N N . THR A 1 91 ? 7.068 5.596 -2.759 1.00 89.62 91 THR A N 1
ATOM 715 C CA . THR A 1 91 ? 5.745 6.034 -3.225 1.00 89.62 91 THR A CA 1
ATOM 716 C C . THR A 1 91 ? 4.717 5.858 -2.116 1.00 89.62 91 THR A C 1
ATOM 718 O O . THR A 1 91 ? 4.685 4.817 -1.460 1.00 89.62 91 THR A O 1
ATOM 721 N N . MET A 1 92 ? 3.873 6.872 -1.917 1.00 92.88 92 MET A N 1
ATOM 722 C CA . MET A 1 92 ? 2.720 6.796 -1.022 1.00 92.88 92 MET A CA 1
ATOM 723 C C . MET A 1 92 ? 1.504 6.308 -1.805 1.00 92.88 92 MET A C 1
ATOM 725 O O . MET A 1 92 ? 1.126 6.929 -2.798 1.00 92.88 92 MET A O 1
ATOM 729 N N . PHE A 1 93 ? 0.873 5.232 -1.346 1.00 92.94 93 PHE A N 1
ATOM 730 C CA . PHE A 1 93 ? -0.383 4.748 -1.912 1.00 92.94 93 PHE A CA 1
ATOM 731 C C . PHE A 1 93 ? -1.521 4.951 -0.928 1.00 92.94 93 PHE A C 1
ATOM 733 O O . PHE A 1 93 ? -1.436 4.510 0.219 1.00 92.94 93 PHE A O 1
ATOM 740 N N . LYS A 1 94 ? -2.614 5.553 -1.398 1.00 93.94 94 LYS A N 1
ATOM 741 C CA . LYS A 1 94 ? -3.889 5.527 -0.685 1.00 93.94 94 LYS A CA 1
ATOM 742 C C . LYS A 1 94 ? -4.612 4.224 -1.013 1.00 93.94 94 LYS A C 1
ATOM 744 O O . LYS A 1 94 ? -5.065 4.010 -2.132 1.00 93.94 94 LYS A O 1
ATOM 749 N N . VAL A 1 95 ? -4.727 3.349 -0.032 1.00 94.25 95 VAL A N 1
ATOM 750 C CA . VAL A 1 95 ? -5.376 2.049 -0.170 1.00 94.25 95 VAL A CA 1
ATOM 751 C C . VAL A 1 95 ? -6.788 2.151 0.381 1.00 94.25 95 VAL A C 1
ATOM 753 O O . VAL A 1 95 ? -6.966 2.392 1.573 1.00 94.25 95 VAL A O 1
ATOM 756 N N . GLN A 1 96 ? -7.788 1.961 -0.473 1.00 93.94 96 GLN A N 1
ATOM 757 C CA . GLN A 1 96 ? -9.184 1.899 -0.047 1.00 93.94 96 GLN A CA 1
ATOM 758 C C . GLN A 1 96 ? -9.477 0.540 0.587 1.00 93.94 96 GLN A C 1
ATOM 760 O O . GLN A 1 96 ? -9.121 -0.501 0.028 1.00 93.94 96 GLN A O 1
ATOM 765 N N . ILE A 1 97 ? -10.135 0.571 1.742 1.00 91.69 97 ILE A N 1
ATOM 766 C CA . ILE A 1 97 ? -10.528 -0.601 2.516 1.00 91.69 97 ILE A CA 1
ATOM 767 C C . ILE A 1 97 ? -12.037 -0.539 2.698 1.00 91.69 97 ILE A C 1
ATOM 769 O O . ILE A 1 97 ? -12.567 0.433 3.232 1.00 91.69 97 ILE A O 1
ATOM 773 N N . ASP A 1 98 ? -12.715 -1.585 2.250 1.00 90.19 98 ASP A N 1
ATOM 774 C CA . ASP A 1 98 ? -14.161 -1.724 2.354 1.00 90.19 98 ASP A CA 1
ATOM 775 C C . ASP A 1 98 ? -14.526 -3.063 3.010 1.00 90.19 98 ASP A C 1
ATOM 777 O O . ASP A 1 98 ? -13.662 -3.833 3.432 1.00 90.19 98 ASP A O 1
ATOM 781 N N . GLU A 1 99 ? -15.821 -3.351 3.098 1.00 87.62 99 GLU A N 1
ATOM 782 C CA . GLU A 1 99 ? -16.351 -4.580 3.700 1.00 87.62 99 GLU A CA 1
ATOM 783 C C . GLU A 1 99 ? -15.912 -5.865 2.974 1.00 87.62 99 GLU A C 1
ATOM 785 O O . GLU A 1 99 ? -16.023 -6.954 3.530 1.00 87.62 99 GLU A O 1
ATOM 790 N N . LYS A 1 100 ? -15.407 -5.759 1.737 1.00 88.50 100 LYS A N 1
ATOM 791 C CA . LYS A 1 100 ? -14.895 -6.888 0.947 1.00 88.50 100 LYS A CA 1
ATOM 792 C C . LYS A 1 100 ? -13.390 -7.085 1.127 1.00 88.50 100 LYS A C 1
ATOM 794 O O . LYS A 1 100 ? -12.843 -8.051 0.600 1.00 88.50 100 LYS A O 1
ATOM 799 N N . THR A 1 101 ? -12.702 -6.172 1.812 1.00 89.25 101 THR A N 1
ATOM 800 C CA . THR A 1 101 ? -11.269 -6.287 2.077 1.00 89.25 101 THR A CA 1
ATOM 801 C C . THR A 1 101 ? -11.011 -7.251 3.234 1.00 89.25 101 THR A C 1
ATOM 803 O O . THR A 1 101 ? -11.453 -7.032 4.360 1.00 89.25 101 THR A O 1
ATOM 806 N N . HIS A 1 102 ? -10.205 -8.281 2.990 1.00 89.19 102 HIS A N 1
ATOM 807 C CA . HIS A 1 102 ? -9.811 -9.247 4.013 1.00 89.19 102 HIS A CA 1
ATOM 808 C C . HIS A 1 102 ? -8.545 -8.784 4.737 1.00 89.19 102 HIS A C 1
ATOM 810 O O . HIS A 1 102 ? -7.477 -8.712 4.130 1.00 89.19 102 HIS A O 1
ATOM 816 N N . ILE A 1 103 ? -8.619 -8.499 6.037 1.00 87.00 103 ILE A N 1
ATOM 817 C CA . ILE A 1 103 ? -7.433 -8.145 6.831 1.00 87.00 103 ILE A CA 1
ATOM 818 C C . ILE A 1 103 ? -6.991 -9.362 7.641 1.00 87.00 103 ILE A C 1
ATOM 820 O O . ILE A 1 103 ? -7.734 -9.862 8.484 1.00 87.00 103 ILE A O 1
ATOM 824 N N . ILE A 1 104 ? -5.766 -9.820 7.389 1.00 84.50 104 ILE A N 1
ATOM 825 C CA . ILE A 1 104 ? -5.170 -11.003 8.012 1.00 84.50 104 ILE A CA 1
ATOM 826 C C . ILE A 1 104 ? -3.981 -10.568 8.862 1.00 84.50 104 ILE A C 1
ATOM 828 O O . ILE A 1 104 ? -3.104 -9.843 8.388 1.00 84.50 104 ILE A O 1
ATOM 832 N N . ARG A 1 105 ? -3.928 -11.037 10.109 1.00 77.94 105 ARG A N 1
ATOM 833 C CA . ARG A 1 105 ? -2.760 -10.895 10.988 1.00 77.94 105 ARG A CA 1
ATOM 834 C C . ARG A 1 105 ? -2.139 -12.258 11.223 1.00 77.94 105 ARG A C 1
ATOM 836 O O . ARG A 1 105 ? -2.856 -13.216 11.484 1.00 77.94 105 ARG A O 1
ATOM 843 N N . TYR A 1 106 ? -0.818 -12.340 11.161 1.00 70.69 106 TYR A N 1
ATOM 844 C CA . TYR A 1 106 ? -0.103 -13.535 11.591 1.00 70.69 106 TYR A CA 1
ATOM 845 C C . TYR A 1 106 ? 0.475 -13.311 12.980 1.00 70.69 106 TYR A C 1
ATOM 847 O O . TYR A 1 106 ? 1.164 -12.318 13.213 1.00 70.69 106 TYR A O 1
ATOM 855 N N . TYR A 1 107 ? 0.211 -14.252 13.881 1.00 63.53 107 TYR A N 1
ATOM 856 C CA . TYR A 1 107 ? 0.881 -14.328 15.171 1.00 63.53 107 TYR A CA 1
ATOM 857 C C . TYR A 1 107 ? 1.860 -15.493 15.152 1.00 63.53 107 TYR A C 1
ATOM 859 O O . TYR A 1 107 ? 1.500 -16.611 14.774 1.00 63.53 107 TYR A O 1
ATOM 867 N N . ILE A 1 108 ? 3.093 -15.218 15.572 1.00 62.09 108 ILE A N 1
ATOM 868 C CA . ILE A 1 108 ? 4.067 -16.251 15.899 1.00 62.09 108 ILE A CA 1
ATOM 869 C C . ILE A 1 108 ? 3.819 -16.611 17.358 1.00 62.09 108 ILE A C 1
ATOM 871 O O . ILE A 1 108 ? 4.143 -15.833 18.254 1.00 62.09 108 ILE A O 1
ATOM 875 N N . THR A 1 109 ? 3.215 -17.768 17.616 1.00 58.84 109 THR A N 1
ATOM 876 C CA . THR A 1 109 ? 3.138 -18.280 18.985 1.00 58.84 109 THR A CA 1
ATOM 877 C C . THR A 1 109 ? 4.467 -18.964 19.303 1.00 58.84 109 THR A C 1
ATOM 879 O O . THR A 1 109 ? 4.783 -19.975 18.667 1.00 58.84 109 THR A O 1
ATOM 882 N N . PRO A 1 110 ? 5.274 -18.453 20.253 1.00 55.72 110 PRO A N 1
ATOM 883 C CA . PRO A 1 110 ? 6.452 -19.177 20.696 1.00 55.72 110 PRO A CA 1
ATOM 884 C C . PRO A 1 110 ? 5.992 -20.460 21.393 1.00 55.72 110 PRO A C 1
ATOM 886 O O . PRO A 1 110 ? 5.340 -20.424 22.436 1.00 55.72 110 PRO A O 1
ATOM 889 N N . THR A 1 111 ? 6.309 -21.611 20.811 1.00 57.19 111 THR A N 1
ATOM 890 C CA . THR A 1 111 ? 6.118 -22.904 21.469 1.00 57.19 111 THR A CA 1
ATOM 891 C C . THR A 1 111 ? 7.098 -23.018 22.630 1.00 57.19 111 THR A C 1
ATOM 893 O O . THR A 1 111 ? 8.312 -23.024 22.434 1.00 57.19 111 THR A O 1
ATOM 896 N N . VAL A 1 112 ? 6.576 -23.105 23.854 1.00 54.69 112 VAL A N 1
ATOM 897 C CA . VAL A 1 112 ? 7.388 -23.295 25.061 1.00 54.69 112 VAL A CA 1
ATOM 898 C C . VAL A 1 112 ? 7.802 -24.770 25.133 1.00 54.69 112 VAL A C 1
ATOM 900 O O . VAL A 1 112 ? 7.055 -25.612 25.619 1.00 54.69 112 VAL A O 1
ATOM 903 N N . GLY A 1 113 ? 8.968 -25.103 24.578 1.00 56.56 113 GLY A N 1
ATOM 904 C CA . GLY A 1 113 ? 9.527 -26.457 24.597 1.00 56.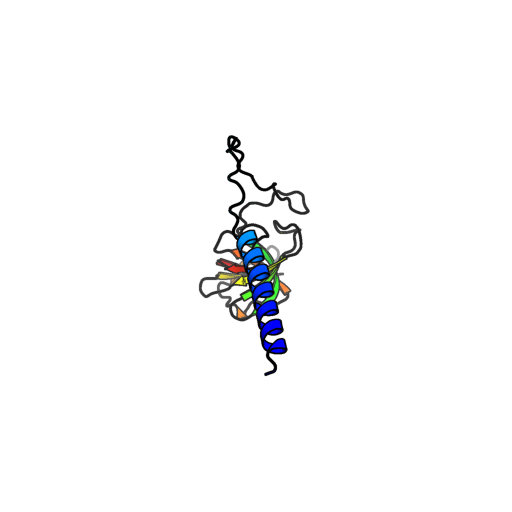56 113 GLY A CA 1
ATOM 905 C C . GLY A 1 113 ? 10.763 -26.586 23.706 1.00 56.56 113 GLY A C 1
ATOM 906 O O . GLY A 1 113 ? 10.826 -25.990 22.631 1.00 56.56 113 GLY A O 1
ATOM 907 N N . ILE A 1 114 ? 11.761 -27.355 24.151 1.00 47.78 114 ILE A N 1
ATOM 908 C CA . ILE A 1 114 ? 13.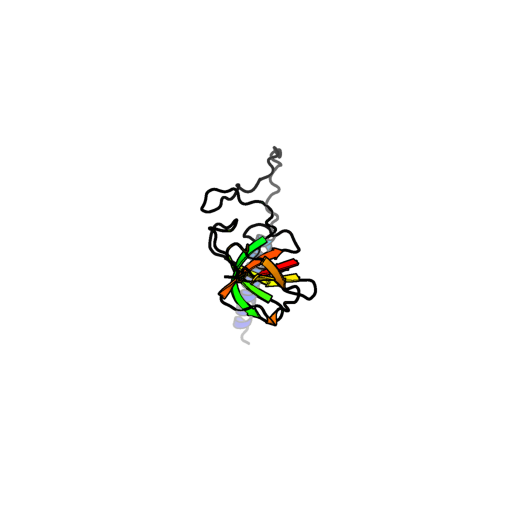002 -27.598 23.400 1.00 47.78 114 ILE A CA 1
ATOM 909 C C . ILE A 1 114 ? 12.635 -28.342 22.103 1.00 47.78 114 ILE A C 1
ATOM 911 O O . ILE A 1 114 ? 12.314 -29.525 22.142 1.00 47.78 114 ILE A O 1
ATOM 915 N N . GLY A 1 115 ? 12.641 -27.635 20.966 1.00 57.28 115 GLY A N 1
ATOM 916 C CA . GLY A 1 115 ? 12.379 -28.200 19.633 1.00 57.28 115 GLY A CA 1
ATOM 917 C C . GLY A 1 115 ? 11.033 -27.844 18.983 1.00 57.28 115 GLY A C 1
ATOM 918 O O . GLY A 1 115 ? 10.750 -28.349 17.900 1.00 57.28 115 GLY A O 1
ATOM 919 N N . GLY A 1 116 ? 10.203 -26.986 19.586 1.00 55.97 116 GLY A N 1
ATOM 920 C CA . GLY A 1 116 ? 8.942 -26.565 18.962 1.00 55.97 116 GLY A CA 1
ATOM 921 C C . GLY A 1 116 ? 9.158 -25.569 17.817 1.00 55.97 116 GLY A C 1
ATOM 922 O O . GLY A 1 116 ? 9.653 -24.467 18.054 1.00 55.97 116 GLY A O 1
ATOM 923 N N . SER A 1 117 ? 8.776 -25.927 16.586 1.00 57.31 117 SER A N 1
ATOM 924 C CA . SER A 1 117 ? 8.722 -24.968 15.477 1.00 57.31 117 SER A CA 1
ATOM 925 C C . SER A 1 117 ? 7.629 -23.923 15.733 1.00 57.31 117 SER A C 1
ATOM 927 O O . SER A 1 117 ? 6.526 -24.306 16.125 1.00 57.31 117 SER A O 1
ATOM 929 N N . PRO A 1 118 ? 7.899 -22.626 15.496 1.00 58.31 118 PRO A N 1
ATOM 930 C CA . PRO A 1 118 ? 6.908 -21.575 15.689 1.00 58.31 118 PRO A CA 1
ATOM 931 C C . PRO A 1 118 ? 5.643 -21.868 14.879 1.00 58.31 118 PRO A C 1
ATOM 933 O O . PRO A 1 118 ? 5.704 -22.073 13.665 1.00 58.31 118 PRO A O 1
ATOM 936 N N . GLN A 1 119 ? 4.492 -21.872 15.551 1.00 57.69 119 GLN A N 1
ATOM 937 C CA . GLN A 1 119 ? 3.205 -22.035 14.888 1.00 57.69 119 GLN A CA 1
ATOM 938 C C . GLN A 1 119 ? 2.711 -20.661 14.428 1.00 57.69 119 GLN A C 1
ATOM 940 O O . GLN A 1 119 ? 2.486 -19.762 15.241 1.00 57.69 119 GLN A O 1
ATOM 945 N N . ILE A 1 120 ? 2.562 -20.499 13.112 1.00 57.81 120 ILE A N 1
ATOM 946 C CA . ILE A 1 120 ? 1.982 -19.302 12.502 1.00 57.81 120 ILE A CA 1
ATOM 947 C C . ILE A 1 120 ? 0.470 -19.502 12.455 1.00 57.81 120 ILE A C 1
ATOM 949 O O . ILE A 1 120 ? -0.020 -20.337 11.694 1.00 57.81 120 ILE A O 1
ATOM 953 N N . THR A 1 121 ? -0.267 -18.738 13.258 1.00 59.66 121 THR A N 1
ATOM 954 C CA . THR A 1 121 ? -1.734 -18.776 13.241 1.00 59.66 121 THR A CA 1
ATOM 955 C C . THR A 1 121 ? -2.266 -17.508 12.572 1.00 59.66 121 THR A C 1
ATOM 957 O O . THR A 1 121 ? -1.934 -16.409 13.030 1.00 59.66 121 THR A O 1
ATOM 960 N N . PRO A 1 122 ? -3.055 -17.618 11.484 1.00 61.03 122 PRO A N 1
ATOM 961 C CA . PRO A 1 122 ? -3.779 -16.482 10.938 1.00 61.03 122 PRO A CA 1
ATOM 962 C C . PRO A 1 122 ? -4.914 -16.107 11.895 1.00 61.03 122 PRO A C 1
ATOM 964 O O . PRO A 1 122 ? -5.828 -16.893 12.129 1.00 61.03 122 PRO A O 1
ATOM 967 N N . ASP A 1 123 ? -4.866 -14.897 12.434 1.00 63.28 123 ASP A N 1
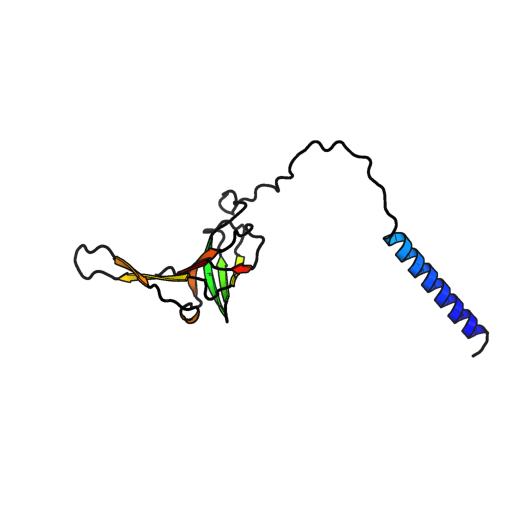ATOM 968 C CA . ASP A 1 123 ? -6.016 -14.279 13.078 1.00 63.28 123 ASP A CA 1
ATOM 969 C C . ASP A 1 123 ? -6.910 -13.690 11.986 1.00 63.28 123 ASP A C 1
ATOM 971 O O . ASP A 1 123 ? -6.604 -12.669 11.354 1.00 63.28 123 ASP A O 1
ATOM 975 N N . ALA A 1 124 ? -7.991 -14.412 11.713 1.00 55.41 124 ALA A N 1
ATOM 976 C CA . ALA A 1 124 ? -9.004 -14.059 10.736 1.00 55.41 124 ALA A CA 1
ATOM 977 C C . ALA A 1 124 ? -10.080 -13.171 11.378 1.00 55.41 124 ALA A C 1
ATOM 979 O O . ALA A 1 124 ? -11.241 -13.559 11.420 1.00 55.41 124 ALA A O 1
ATOM 980 N N . ALA A 1 125 ? -9.719 -12.002 11.916 1.00 49.97 125 ALA A N 1
ATOM 981 C CA . ALA A 1 125 ? -10.711 -11.057 12.448 1.00 49.97 125 ALA A CA 1
ATOM 982 C C . ALA A 1 125 ? -10.147 -9.641 12.680 1.00 49.97 125 ALA A C 1
ATOM 984 O O . ALA A 1 125 ? -10.265 -9.062 13.762 1.00 49.97 125 ALA A O 1
ATOM 985 N N . GLY A 1 126 ? -9.527 -9.039 11.666 1.00 57.66 126 GLY A N 1
ATOM 986 C CA . GLY A 1 126 ? -9.163 -7.624 11.720 1.00 57.66 126 GLY A CA 1
ATOM 987 C C . GLY A 1 126 ? -10.173 -6.744 10.992 1.00 57.66 126 GLY A C 1
ATOM 988 O O . GLY A 1 126 ? -10.241 -6.788 9.776 1.00 57.66 126 GLY A O 1
ATOM 989 N N . GLY A 1 127 ? -10.918 -5.886 11.689 1.00 67.38 127 GLY A N 1
ATOM 990 C CA . GLY A 1 127 ? -11.488 -4.695 11.044 1.00 67.38 127 GLY A CA 1
ATOM 991 C C . GLY A 1 127 ? -10.399 -3.641 10.800 1.00 67.38 127 GLY A C 1
ATOM 992 O O . GLY A 1 127 ? -9.315 -3.722 11.387 1.00 67.38 127 GLY A O 1
ATOM 993 N N . LEU A 1 128 ? -10.694 -2.610 10.001 1.00 77.88 128 LEU A N 1
ATOM 994 C CA . LEU A 1 128 ? -9.786 -1.474 9.760 1.00 77.88 128 LEU A CA 1
ATOM 995 C C . LEU A 1 128 ? -9.209 -0.890 11.064 1.00 77.88 128 LEU A C 1
ATOM 997 O O . LEU A 1 128 ? -8.025 -0.577 11.129 1.00 77.88 128 LEU A O 1
ATOM 1001 N N . GLY A 1 129 ? -10.013 -0.855 12.135 1.00 74.06 129 GLY A N 1
ATOM 1002 C CA . GLY A 1 129 ? -9.618 -0.359 13.460 1.00 74.06 129 GLY A CA 1
ATOM 1003 C C . GLY A 1 129 ? -8.521 -1.155 14.177 1.00 74.06 129 GLY A C 1
ATOM 1004 O O . GLY A 1 129 ? -8.077 -0.751 15.248 1.00 74.06 129 GLY A O 1
ATOM 1005 N N . LYS A 1 130 ? -8.066 -2.287 13.629 1.00 79.88 130 LYS A N 1
ATOM 1006 C CA . LYS A 1 130 ? -6.885 -2.995 14.141 1.00 79.88 130 LYS A CA 1
ATOM 1007 C C . LYS A 1 130 ? -5.590 -2.508 13.495 1.00 79.88 130 LYS A C 1
ATOM 1009 O O . LYS A 1 130 ? -4.531 -2.736 14.073 1.00 79.88 130 LYS A O 1
ATOM 1014 N N . LEU A 1 131 ? -5.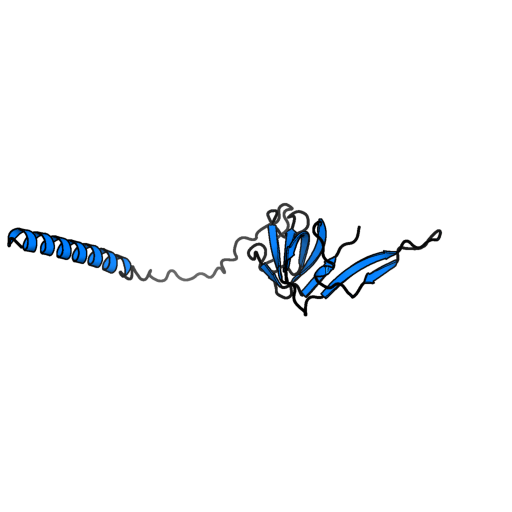647 -1.904 12.305 1.00 88.06 131 LEU A N 1
ATOM 1015 C CA . LEU A 1 131 ? -4.474 -1.364 11.616 1.00 88.06 131 LEU A CA 1
ATOM 1016 C C . LEU A 1 131 ? -3.924 -0.148 12.366 1.00 88.06 131 LEU A C 1
ATOM 1018 O O . LEU A 1 131 ? -4.679 0.663 12.893 1.00 88.06 131 LEU A O 1
ATOM 1022 N N . GLN A 1 132 ? -2.600 -0.034 12.422 1.00 91.12 132 GLN A N 1
ATOM 1023 C CA . GLN A 1 132 ? -1.914 1.042 13.135 1.00 91.12 132 GLN A CA 1
ATOM 1024 C C . GLN A 1 132 ? -0.766 1.599 12.300 1.00 91.12 132 GLN A C 1
ATOM 1026 O O . GLN A 1 132 ? -0.103 0.867 11.562 1.00 91.12 132 GLN A O 1
ATOM 1031 N N . VAL A 1 133 ? -0.508 2.897 12.462 1.00 93.81 133 VAL A N 1
ATOM 1032 C CA . VAL A 1 133 ? 0.657 3.567 11.877 1.00 93.81 133 VAL A CA 1
ATOM 1033 C C . VAL A 1 133 ? 1.942 2.884 12.354 1.00 93.81 133 VAL A C 1
ATOM 1035 O O . VAL A 1 133 ? 2.073 2.523 13.520 1.00 93.81 133 VAL A O 1
ATOM 1038 N N . GLY A 1 134 ? 2.883 2.687 11.433 1.00 91.88 134 GLY A N 1
ATOM 1039 C CA . GLY A 1 134 ? 4.152 2.001 11.665 1.00 91.88 134 GLY A CA 1
ATOM 1040 C C . GLY A 1 134 ? 4.127 0.497 11.386 1.00 91.88 134 GLY A C 1
ATOM 1041 O O . GLY A 1 134 ? 5.195 -0.100 11.289 1.00 91.88 134 GLY A O 1
ATOM 1042 N N . GLN A 1 135 ? 2.955 -0.124 11.203 1.00 90.88 135 GLN A N 1
ATOM 1043 C CA . GLN A 1 135 ? 2.877 -1.544 10.843 1.00 90.88 135 GLN A CA 1
ATOM 1044 C C . GLN A 1 135 ? 3.354 -1.782 9.407 1.00 90.88 135 GLN A C 1
ATOM 1046 O O . GLN A 1 135 ? 2.974 -1.054 8.486 1.00 90.88 135 GLN A O 1
ATOM 1051 N N . THR A 1 136 ? 4.136 -2.843 9.215 1.00 92.31 136 THR A N 1
ATOM 1052 C CA . THR A 1 136 ? 4.473 -3.357 7.886 1.00 92.31 136 THR A CA 1
ATOM 1053 C C . THR A 1 136 ? 3.317 -4.200 7.367 1.00 92.31 136 THR A C 1
ATOM 1055 O O . THR A 1 136 ? 2.837 -5.113 8.042 1.00 92.31 136 THR A O 1
ATOM 1058 N N . VAL A 1 137 ? 2.870 -3.904 6.153 1.00 93.00 137 VAL A N 1
ATOM 1059 C CA . VAL A 1 137 ? 1.769 -4.603 5.497 1.00 93.00 137 VAL A CA 1
ATOM 1060 C C . VAL A 1 137 ? 2.126 -4.991 4.071 1.00 93.00 137 VAL A C 1
ATOM 1062 O O . VAL A 1 137 ? 2.852 -4.282 3.374 1.00 93.00 137 VAL A O 1
ATOM 1065 N N . MET A 1 138 ? 1.562 -6.107 3.630 1.00 93.62 138 MET A N 1
ATOM 1066 C CA . MET A 1 138 ? 1.473 -6.480 2.226 1.00 93.62 138 MET A CA 1
ATOM 1067 C C . MET A 1 138 ? 0.019 -6.315 1.792 1.00 93.62 138 MET A C 1
ATOM 1069 O O . MET A 1 138 ? -0.881 -6.960 2.334 1.00 93.62 138 MET A O 1
ATOM 1073 N N . VAL A 1 139 ? -0.219 -5.434 0.829 1.00 93.44 139 VAL A N 1
ATOM 1074 C CA . VAL A 1 139 ? -1.562 -5.114 0.346 1.00 93.44 139 VAL A CA 1
ATOM 1075 C C . VAL A 1 139 ? -1.739 -5.707 -1.039 1.00 93.44 139 VAL A C 1
ATOM 1077 O O . VAL A 1 139 ? -1.089 -5.266 -1.982 1.00 93.44 139 VAL A O 1
ATOM 1080 N N . HIS A 1 140 ? -2.638 -6.679 -1.159 1.00 93.19 140 HIS A N 1
ATOM 1081 C CA . HIS A 1 140 ? -3.108 -7.193 -2.437 1.00 93.19 140 HIS A CA 1
ATOM 1082 C C . HIS A 1 140 ? -4.230 -6.309 -2.966 1.00 93.19 140 HIS A C 1
ATOM 1084 O O . HIS A 1 140 ? -5.205 -6.022 -2.264 1.00 93.19 140 HIS A O 1
ATOM 1090 N N . SER A 1 141 ? -4.099 -5.904 -4.218 1.00 91.94 141 SER A N 1
ATOM 1091 C CA . SER A 1 141 ? -5.105 -5.132 -4.923 1.00 91.94 141 SER A CA 1
ATOM 1092 C C . SER A 1 141 ? -6.217 -6.029 -5.450 1.00 91.94 141 SER A C 1
ATOM 1094 O O . SER A 1 141 ? -5.976 -7.149 -5.894 1.00 91.94 141 SER A O 1
ATOM 1096 N N . ARG A 1 142 ? -7.445 -5.513 -5.435 1.00 88.81 142 ARG A N 1
ATOM 1097 C CA . ARG A 1 142 ? -8.605 -6.162 -6.064 1.00 88.81 142 ARG A CA 1
ATOM 1098 C C . ARG A 1 142 ? -8.583 -6.046 -7.583 1.00 88.81 142 ARG A C 1
ATOM 1100 O O . ARG A 1 142 ? -9.104 -6.906 -8.286 1.00 88.81 142 ARG A O 1
ATOM 1107 N N . GLY A 1 143 ? -8.004 -4.961 -8.083 1.00 83.38 143 GLY A N 1
ATOM 1108 C CA . GLY A 1 143 ? -7.764 -4.732 -9.502 1.00 83.38 143 GLY A CA 1
ATOM 1109 C C . GLY A 1 143 ? -6.290 -4.888 -9.845 1.00 83.38 143 GLY A C 1
ATOM 1110 O O . GLY A 1 143 ? -5.429 -4.954 -8.971 1.00 83.38 143 GLY A O 1
ATOM 1111 N N . LYS A 1 144 ? -5.976 -4.885 -11.134 1.00 74.19 144 LYS A N 1
ATOM 1112 C CA . LYS A 1 144 ? -4.584 -4.869 -11.576 1.00 74.19 144 LYS A CA 1
ATOM 1113 C C . LYS A 1 144 ? -4.058 -3.441 -11.524 1.00 74.19 144 LYS A C 1
ATOM 1115 O O . LYS A 1 144 ? -4.568 -2.603 -12.260 1.00 74.19 144 LYS A O 1
ATOM 1120 N N . ILE A 1 145 ? -3.051 -3.179 -10.692 1.00 78.69 145 ILE A N 1
ATOM 1121 C CA . ILE A 1 145 ? -2.469 -1.838 -10.590 1.00 78.69 145 ILE A CA 1
ATOM 1122 C C . ILE A 1 145 ? -1.560 -1.614 -11.794 1.00 78.69 145 ILE A C 1
ATOM 1124 O O . ILE A 1 145 ? -0.614 -2.382 -12.007 1.00 78.69 145 ILE A O 1
ATOM 1128 N N . GLN A 1 146 ? -1.808 -0.555 -12.566 1.00 70.00 146 GLN A N 1
ATOM 1129 C CA . GLN A 1 146 ? -0.860 -0.125 -13.588 1.00 70.00 146 GLN A CA 1
ATOM 1130 C C . GLN A 1 146 ? 0.375 0.467 -12.901 1.00 70.00 146 GLN A C 1
ATOM 1132 O O . GLN A 1 146 ? 0.330 1.561 -12.332 1.00 70.00 146 GLN A O 1
ATOM 1137 N N . GLY A 1 147 ? 1.473 -0.295 -12.930 1.00 59.75 147 GLY A N 1
ATOM 1138 C CA . GLY A 1 147 ? 2.713 -0.033 -12.193 1.00 59.75 147 GLY A CA 1
ATOM 1139 C C . GLY A 1 147 ? 3.113 1.448 -12.142 1.00 59.75 147 GLY A C 1
ATOM 1140 O O . GLY A 1 147 ? 3.185 2.113 -13.176 1.00 59.75 147 GLY A O 1
ATOM 1141 N N . SER A 1 148 ? 3.329 1.934 -10.912 1.00 56.00 148 SER A N 1
ATOM 1142 C CA . SER A 1 148 ? 3.698 3.303 -10.498 1.00 56.00 148 SER A CA 1
ATOM 1143 C C . SER A 1 148 ? 2.851 4.486 -10.995 1.00 56.00 148 SER A C 1
ATOM 1145 O O . SER A 1 148 ? 3.168 5.624 -10.655 1.00 56.00 148 SER A O 1
ATOM 1147 N N . LYS A 1 149 ? 1.775 4.267 -11.763 1.00 61.47 149 LYS A N 1
ATOM 1148 C CA . LYS A 1 149 ? 0.910 5.351 -12.271 1.00 61.47 149 LYS A CA 1
ATOM 1149 C C . LYS A 1 149 ? -0.278 5.669 -11.364 1.00 61.47 149 LYS A C 1
ATOM 1151 O O . LYS A 1 149 ? -0.799 6.779 -11.420 1.00 61.47 149 LYS A O 1
ATOM 1156 N N . GLU A 1 150 ? -0.713 4.716 -10.549 1.00 65.94 150 GLU A N 1
ATOM 1157 C CA . GLU A 1 150 ? -1.885 4.868 -9.686 1.00 65.94 150 GLU A CA 1
ATOM 1158 C C . GLU A 1 150 ? -1.470 5.273 -8.269 1.00 65.94 150 GLU A C 1
ATOM 1160 O O . GLU A 1 150 ? -0.749 4.545 -7.600 1.00 65.94 150 GLU A O 1
ATOM 1165 N N . ALA A 1 151 ? -1.949 6.420 -7.783 1.00 77.19 151 ALA A N 1
ATOM 1166 C CA . ALA A 1 151 ? -1.740 6.850 -6.394 1.00 77.19 151 ALA A CA 1
ATOM 1167 C C . ALA A 1 151 ? -2.770 6.241 -5.421 1.00 77.19 151 ALA A C 1
ATOM 1169 O O . ALA A 1 151 ? -2.690 6.436 -4.205 1.00 77.19 151 ALA A O 1
ATOM 1170 N N . THR A 1 152 ? -3.790 5.552 -5.939 1.00 88.50 152 THR A N 1
ATOM 1171 C CA . THR A 1 152 ? -4.905 5.012 -5.157 1.00 88.50 152 THR A CA 1
ATOM 1172 C C . THR A 1 152 ? -5.400 3.706 -5.758 1.00 88.50 152 THR A C 1
ATOM 1174 O O . THR A 1 152 ? -5.590 3.640 -6.967 1.00 88.50 152 THR A O 1
ATOM 1177 N N . PHE A 1 153 ? -5.647 2.698 -4.920 1.00 91.12 153 PHE A N 1
ATOM 1178 C CA . PHE A 1 153 ? -6.238 1.425 -5.342 1.00 91.12 153 PHE A CA 1
ATOM 1179 C C . PHE A 1 153 ? -7.051 0.778 -4.213 1.00 91.12 153 PHE A C 1
ATOM 1181 O O . PHE A 1 153 ? -6.872 1.107 -3.039 1.00 91.12 153 PHE A O 1
ATOM 1188 N N . SER A 1 154 ? -7.958 -0.139 -4.557 1.00 92.38 154 SER A N 1
ATOM 1189 C CA . SER A 1 154 ? -8.789 -0.861 -3.583 1.00 92.38 154 SER A CA 1
ATOM 1190 C C . SER A 1 154 ? -8.153 -2.190 -3.183 1.00 92.38 154 SER A C 1
ATOM 1192 O O . SER A 1 154 ? -7.736 -2.970 -4.043 1.00 92.38 154 SER A O 1
ATOM 1194 N N . ALA A 1 155 ? -8.112 -2.473 -1.883 1.00 93.00 155 ALA A N 1
ATOM 1195 C CA . ALA A 1 155 ? -7.544 -3.708 -1.365 1.00 93.00 155 ALA A CA 1
ATOM 1196 C C . ALA A 1 155 ? -8.527 -4.882 -1.456 1.00 93.00 155 ALA A C 1
ATOM 1198 O O . ALA A 1 155 ? -9.673 -4.810 -1.005 1.00 93.00 155 ALA A O 1
ATOM 1199 N N . ASP A 1 156 ? -8.044 -6.004 -1.976 1.00 92.69 156 ASP A N 1
ATOM 1200 C CA . ASP A 1 156 ? -8.684 -7.307 -1.799 1.00 92.69 156 ASP A CA 1
ATOM 1201 C C . ASP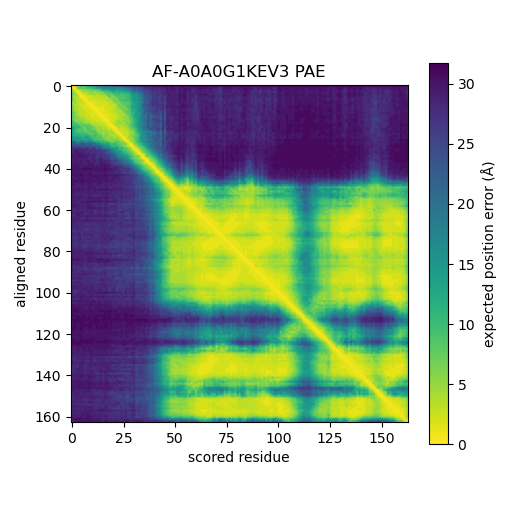 A 1 156 ? -8.310 -7.913 -0.445 1.00 92.69 156 ASP A C 1
ATOM 1203 O O . ASP A 1 156 ? -9.161 -8.393 0.305 1.00 92.69 156 ASP A O 1
ATOM 1207 N N . LYS A 1 157 ? -7.021 -7.823 -0.100 1.00 91.69 157 LYS A N 1
ATOM 1208 C CA . LYS A 1 157 ? -6.467 -8.421 1.110 1.00 91.69 157 LYS A CA 1
ATOM 1209 C C . LYS A 1 157 ? -5.322 -7.585 1.665 1.00 91.69 157 LYS A C 1
ATOM 1211 O O . LYS A 1 157 ? -4.403 -7.227 0.934 1.00 91.69 157 LYS A O 1
ATOM 1216 N N . VAL A 1 158 ? -5.342 -7.322 2.966 1.00 91.25 158 VAL A N 1
ATOM 1217 C CA . VAL A 1 158 ? -4.253 -6.674 3.705 1.00 91.25 158 VAL A CA 1
ATOM 1218 C C . VAL A 1 158 ? -3.664 -7.691 4.667 1.00 91.25 158 VAL A C 1
ATOM 1220 O O . VAL A 1 158 ? -4.329 -8.143 5.593 1.00 91.25 158 VAL A O 1
ATOM 1223 N N . VAL A 1 159 ? -2.407 -8.049 4.456 1.00 91.06 159 VAL A N 1
ATOM 1224 C CA . VAL A 1 159 ? -1.664 -8.931 5.350 1.00 91.06 159 VAL A CA 1
ATOM 1225 C C . VAL A 1 159 ? -0.773 -8.074 6.230 1.00 91.06 159 VAL A C 1
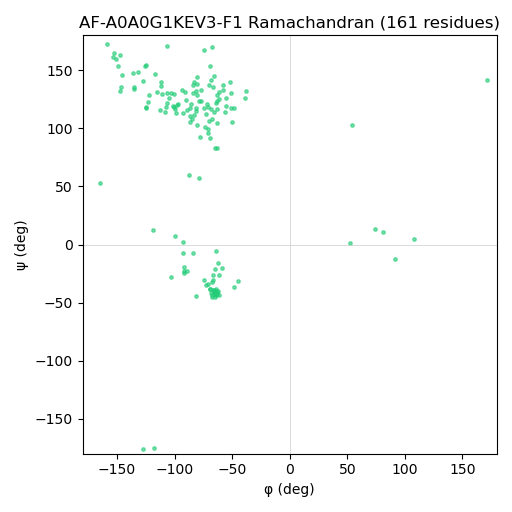ATOM 1227 O O . VAL A 1 159 ? 0.109 -7.380 5.730 1.00 91.06 159 VAL A O 1
ATOM 1230 N N . VAL A 1 160 ? -0.990 -8.124 7.539 1.00 88.81 160 VAL A N 1
ATOM 1231 C CA . VAL A 1 160 ? -0.112 -7.467 8.505 1.00 88.81 160 VAL A CA 1
ATOM 1232 C C . VAL A 1 160 ? 1.036 -8.404 8.836 1.00 88.81 160 VAL A C 1
ATOM 1234 O O . VAL A 1 160 ? 0.828 -9.522 9.312 1.00 88.81 160 VAL A O 1
ATOM 1237 N N . MET A 1 161 ? 2.246 -7.935 8.565 1.00 80.88 161 MET A N 1
ATOM 1238 C CA . MET A 1 161 ? 3.476 -8.680 8.789 1.00 80.88 161 MET A CA 1
ATOM 1239 C C . MET A 1 161 ? 3.873 -8.452 10.252 1.00 80.88 161 MET A C 1
ATOM 1241 O O . MET A 1 161 ? 4.227 -7.334 10.629 1.00 80.88 161 MET A O 1
ATOM 1245 N N . GLY A 1 162 ? 3.716 -9.480 11.089 1.00 67.69 162 GLY A N 1
ATOM 1246 C CA . GLY A 1 162 ? 4.148 -9.442 12.487 1.00 67.69 162 GLY A CA 1
ATOM 1247 C C . GLY A 1 162 ? 5.672 -9.342 12.595 1.00 67.69 162 GLY A C 1
ATOM 1248 O O . GLY A 1 162 ? 6.383 -9.898 11.756 1.00 67.69 162 GLY A O 1
ATOM 1249 N N . LEU A 1 163 ? 6.145 -8.617 13.612 1.00 48.66 163 LEU A N 1
ATOM 1250 C CA . LEU A 1 163 ? 7.513 -8.716 14.128 1.00 48.66 163 LEU A CA 1
ATOM 1251 C C . LEU A 1 163 ? 7.564 -9.801 15.204 1.00 48.66 163 LEU A C 1
ATOM 1253 O O . LEU A 1 163 ? 6.582 -9.879 15.979 1.00 48.66 163 LEU A O 1
#

Nearest PDB structures (foldseek):
  2vb3-assembly1_X  TM=6.146E-01  e=9.475E-03  Escherichia coli
  6agt-assembly2_C  TM=5.175E-01  e=6.797E-02  Plasmodium falciparum NF54
  6kcn-assembly1_A  TM=4.831E-01  e=4.530E-02  Plasmodium falciparum NF54
  6m0t-assembly1_A  TM=4.519E-01  e=6.797E-02  Plasmodium falciparum 3D7
  4lqq-assembly2_D  TM=2.431E-01  e=5.247E+00  Saccharomyces cerevisiae S288C

Mean predicted aligned error: 16.45 Å

Sequence (163 aa):
MKKKALIIFLVVIIVALLAGGYWFWWRERPGQEASPVPEVGTPETAPARYTITGLKIPHQVDFYNGIIREVGEGYIIIEANPSNNYLTSATMFKVQIDEKTHIIRYYITPTVGIGGSPQITPDAAGGLGKLQVGQTVMVHSRGKIQGSKEATFSADKVVVMGL

pLDDT: mean 75.0, std 15.52, range [46.69, 96.38]

Secondary structure (DSSP, 8-state):
--HHHHHHHHHHHHHHHHHHHHHHHHHT------------------PPPB-TTSPBPPSEEEEEEEEEEEEETTEEEEEE-GGGSS-SS-EEEEEE--TT-EEEEEEEE---STTPPPEEEEE----GGG--TT-EEEEEEEEEEETTT-SEEEEEEEEE---